Protein AF-A0A3E1NTR3-F1 (afdb_monomer)

Solvent-accessible surface area (backbone atoms only — not comparable to full-atom values): 7594 Å² total; per-residue (Å²): 129,88,58,64,66,58,38,46,51,12,6,46,45,4,40,50,50,24,50,49,50,36,42,50,50,18,68,77,67,74,46,80,39,46,60,45,44,53,46,9,15,56,77,64,65,42,36,36,97,86,31,36,65,46,84,51,66,71,37,44,52,50,15,46,51,53,52,44,52,52,27,26,52,52,30,47,52,52,52,49,36,36,75,71,67,76,33,63,99,43,71,68,43,23,44,53,49,6,49,54,52,7,53,52,46,29,52,50,48,52,50,51,56,72,69,42,94,57,57,52,76,56,64,58,70,63,43,35,52,50,56,16,58,34,25,30,45,21,27,46,34,25,46,52,42,47,74,74,74,109

Secondary structure (DSSP, 8-state):
---HHHHHHHHHHHHHHHHHHHHHHHHHH-S---HHHHHHHHHTT---TTS-----HHHHHHHHHHHHHHHHHHHHHHHHHHHTTSS-SSHHHHHHHHHHHHHHHHHHHHHHHHH-SS-----HHHHHHHHHHHHHHHHHHHHHHHHHH-

Radius of gyration: 15.79 Å; Cα contacts (8 Å, |Δi|>4): 206; chains: 1; bounding box: 44×25×41 Å

Sequence (150 aa):
MQNYLIIIIAGIAGTLLMTGAVYLLSALTGKNYKVVGILATMLANHTTKEKGLTRSTPDILLGIAVHYLIGIFFAFIYYFLWQMGYLALTINSSILFGLSTGIVAIIFWSLFIRFHPNPPLIPVFTYVLSIGLVHILFSLGTYLVFSLMY

Foldseek 3Di:
DPPLVLLLVLLQQLLVQLQVVQVVVCVVPVFPLNQLQQQLCLVVVPQDPLLHTDPDPVSSVVSVVVSSVVSSVLSVVVVVCCVVVVAPLDLVSLQVSLLVVLVVQLVVLVVSQVPRPRGGDGPSVVSSNSSSNSSSSSSVSSSVSVVVPD

Organism: NCBI:txid2291814

Mean predicted aligned error: 2.65 Å

Structure (mmCIF, N/CA/C/O backbone):
data_AF-A0A3E1NTR3-F1
#
_entry.id   AF-A0A3E1NTR3-F1
#
loop_
_atom_site.group_PDB
_atom_site.id
_atom_site.type_symbol
_atom_site.label_atom_id
_atom_site.label_alt_id
_atom_site.label_comp_id
_atom_site.label_asym_id
_atom_site.label_entity_id
_atom_site.label_seq_id
_atom_site.pdbx_PDB_ins_code
_atom_site.Cartn_x
_atom_site.Cartn_y
_atom_site.Cartn_z
_atom_site.occupancy
_atom_site.B_iso_or_equiv
_atom_site.auth_seq_id
_atom_site.auth_comp_id
_atom_site.auth_asym_id
_atom_site.auth_atom_id
_atom_site.pdbx_PDB_model_num
ATOM 1 N N . MET A 1 1 ? -28.620 2.443 8.747 1.00 50.81 1 MET A N 1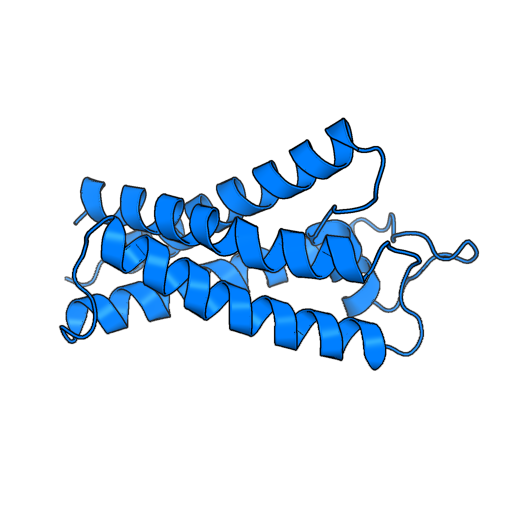
ATOM 2 C CA . MET A 1 1 ? -28.422 2.238 7.296 1.00 50.81 1 MET A CA 1
ATOM 3 C C . MET A 1 1 ? -26.938 2.067 7.046 1.00 50.81 1 MET A C 1
ATOM 5 O O . MET A 1 1 ? -26.174 2.897 7.521 1.00 50.81 1 MET A O 1
ATOM 9 N N . GLN A 1 2 ? -26.531 0.992 6.373 1.00 65.44 2 GLN A N 1
ATOM 10 C CA . GLN A 1 2 ? -25.135 0.793 5.984 1.00 65.44 2 GLN A CA 1
ATOM 11 C C . GLN A 1 2 ? -24.744 1.874 4.983 1.00 65.44 2 GLN A C 1
ATOM 13 O O . GLN A 1 2 ? -25.298 1.938 3.887 1.00 65.44 2 GLN A O 1
ATOM 18 N N . ASN A 1 3 ? -23.839 2.766 5.377 1.00 87.00 3 ASN A N 1
ATOM 19 C CA . ASN A 1 3 ? -23.419 3.850 4.509 1.00 87.00 3 ASN A CA 1
ATOM 20 C C . ASN A 1 3 ? -22.210 3.384 3.691 1.00 87.00 3 ASN A C 1
ATOM 22 O O . ASN A 1 3 ? -21.056 3.617 4.053 1.00 87.00 3 ASN A O 1
ATOM 26 N N . TYR A 1 4 ? -22.487 2.681 2.588 1.00 94.06 4 TYR A N 1
ATOM 27 C CA . TYR A 1 4 ? -21.466 2.161 1.671 1.00 94.06 4 TYR A CA 1
ATOM 28 C C . TYR A 1 4 ? -20.512 3.250 1.160 1.00 94.06 4 TYR A C 1
ATOM 30 O O . TYR A 1 4 ? -19.349 2.962 0.883 1.00 94.06 4 TYR A O 1
ATOM 38 N N . LEU A 1 5 ? -20.962 4.509 1.112 1.00 95.81 5 LEU A N 1
ATOM 39 C CA . LEU A 1 5 ? -20.114 5.646 0.765 1.00 95.81 5 LEU A CA 1
ATOM 40 C C . LEU A 1 5 ? -18.952 5.819 1.755 1.00 95.81 5 LEU A C 1
ATOM 42 O O . LEU A 1 5 ? -17.835 6.089 1.325 1.00 95.81 5 LEU A O 1
ATOM 46 N N . ILE A 1 6 ? -19.172 5.597 3.057 1.00 97.12 6 ILE A N 1
ATOM 47 C CA . ILE A 1 6 ? -18.109 5.690 4.072 1.00 97.12 6 ILE A CA 1
ATOM 48 C C . ILE A 1 6 ? -17.050 4.611 3.840 1.00 97.12 6 ILE A C 1
ATOM 50 O O . ILE A 1 6 ? -15.861 4.886 3.952 1.00 97.12 6 ILE A O 1
ATOM 54 N N . ILE A 1 7 ? -17.461 3.397 3.463 1.00 97.88 7 ILE A N 1
ATOM 55 C CA . ILE A 1 7 ? -16.535 2.292 3.171 1.00 97.88 7 ILE A CA 1
ATOM 56 C C . ILE A 1 7 ? -15.670 2.620 1.953 1.00 97.88 7 ILE A C 1
ATOM 58 O O . ILE A 1 7 ? -14.457 2.415 1.980 1.00 97.88 7 ILE A O 1
ATOM 62 N N . ILE A 1 8 ? -16.274 3.198 0.913 1.00 98.19 8 ILE A N 1
ATOM 63 C CA . ILE A 1 8 ? -15.552 3.647 -0.281 1.00 98.19 8 ILE A CA 1
ATOM 64 C C . ILE A 1 8 ? -14.555 4.757 0.077 1.00 98.19 8 ILE A C 1
ATOM 66 O O . ILE A 1 8 ? -13.389 4.667 -0.301 1.00 98.19 8 ILE A O 1
ATOM 70 N N . ILE A 1 9 ? -14.978 5.768 0.844 1.00 98.12 9 ILE A N 1
ATOM 71 C CA . ILE A 1 9 ? -14.099 6.854 1.305 1.00 98.12 9 ILE A CA 1
ATOM 72 C C . ILE A 1 9 ? -12.943 6.294 2.142 1.00 98.12 9 ILE A C 1
ATOM 74 O O . ILE A 1 9 ? -11.799 6.696 1.940 1.00 98.12 9 ILE A O 1
ATOM 78 N N . ALA A 1 10 ? -13.213 5.333 3.028 1.00 98.38 10 ALA A N 1
ATOM 79 C CA . ALA A 1 10 ? -12.198 4.691 3.856 1.00 98.38 10 ALA A CA 1
ATOM 80 C C . ALA A 1 10 ? -11.162 3.946 3.001 1.00 98.38 10 ALA A C 1
ATOM 82 O O . ALA A 1 10 ? -9.960 4.124 3.197 1.00 98.38 10 ALA A O 1
ATOM 83 N N . GLY A 1 11 ? -11.616 3.193 1.993 1.00 98.62 11 GLY A N 1
ATOM 84 C CA . GLY A 1 11 ? -10.738 2.524 1.033 1.00 98.62 11 GLY A CA 1
ATOM 85 C C . GLY A 1 11 ? -9.890 3.496 0.216 1.00 98.62 11 GLY A C 1
ATOM 86 O O . GLY A 1 11 ? -8.691 3.269 0.046 1.00 98.62 11 GLY A O 1
ATOM 87 N N . ILE A 1 12 ? -10.468 4.612 -0.242 1.00 98.62 12 ILE A N 1
ATOM 88 C CA . ILE A 1 12 ? -9.733 5.668 -0.955 1.00 98.62 12 ILE A CA 1
ATOM 89 C C . ILE A 1 12 ? -8.677 6.302 -0.042 1.00 98.62 12 ILE A C 1
ATOM 91 O O . ILE A 1 12 ? -7.514 6.395 -0.435 1.00 98.62 12 ILE A O 1
ATOM 95 N N . ALA A 1 13 ? -9.048 6.690 1.180 1.00 98.50 13 ALA A N 1
ATOM 96 C CA . ALA A 1 13 ? -8.147 7.326 2.139 1.00 98.50 13 ALA A CA 1
ATOM 97 C C . ALA A 1 13 ? -6.981 6.408 2.531 1.00 98.50 13 ALA A C 1
ATOM 99 O O . ALA A 1 13 ? -5.821 6.825 2.491 1.00 98.50 13 ALA A O 1
ATOM 100 N N . GLY A 1 14 ? -7.268 5.140 2.844 1.00 98.69 14 GLY A N 1
ATOM 101 C CA . GLY A 1 14 ? -6.246 4.136 3.132 1.00 98.69 14 GLY A CA 1
ATOM 102 C C . GLY A 1 14 ? -5.298 3.925 1.949 1.00 98.69 14 GLY A C 1
ATOM 103 O O . GLY A 1 14 ? -4.077 3.921 2.119 1.00 98.69 14 GLY A O 1
ATOM 104 N N . THR A 1 15 ? -5.842 3.799 0.734 1.00 98.75 15 THR A N 1
ATOM 105 C CA . THR A 1 15 ? -5.039 3.600 -0.487 1.00 98.75 15 THR A CA 1
ATOM 106 C C . THR A 1 15 ? -4.135 4.793 -0.757 1.00 98.75 15 THR A C 1
ATOM 108 O O . THR A 1 15 ? -2.957 4.613 -1.073 1.00 98.75 15 THR A O 1
ATOM 111 N N . LEU A 1 16 ? -4.657 6.010 -0.593 1.00 98.50 16 LEU A N 1
ATOM 112 C CA . LEU A 1 16 ? -3.897 7.243 -0.762 1.00 98.50 16 LEU A CA 1
ATOM 113 C C . LEU A 1 16 ? -2.731 7.315 0.229 1.00 98.50 16 LEU A C 1
ATOM 115 O O . LEU A 1 16 ? -1.602 7.577 -0.183 1.00 98.50 16 LEU A O 1
ATOM 119 N N . LEU A 1 17 ? -2.984 7.035 1.512 1.00 98.44 17 LEU A N 1
ATOM 120 C CA . LEU A 1 17 ? -1.962 7.073 2.560 1.00 98.44 17 LEU A CA 1
ATOM 121 C C . LEU A 1 17 ? -0.840 6.057 2.295 1.00 98.44 17 LEU A C 1
ATOM 123 O O . LEU A 1 17 ? 0.343 6.401 2.334 1.00 98.44 17 LEU A O 1
ATOM 127 N N . MET A 1 18 ? -1.207 4.820 1.956 1.00 98.25 18 MET A N 1
ATOM 128 C CA . MET A 1 18 ? -0.262 3.760 1.607 1.00 98.25 18 MET A CA 1
ATOM 129 C C . MET A 1 18 ? 0.554 4.099 0.350 1.00 98.25 18 MET A C 1
ATOM 131 O O . MET A 1 18 ? 1.778 3.955 0.346 1.00 98.25 18 MET A O 1
ATOM 135 N N . THR A 1 19 ? -0.110 4.576 -0.708 1.00 98.06 19 THR A N 1
ATOM 136 C CA . THR A 1 19 ? 0.534 4.969 -1.973 1.00 98.06 19 THR A CA 1
ATOM 137 C C . THR A 1 19 ? 1.511 6.117 -1.748 1.00 98.06 19 THR A C 1
ATOM 139 O O . THR A 1 19 ? 2.651 6.062 -2.210 1.00 98.06 19 THR A O 1
ATOM 142 N N . GLY A 1 20 ? 1.088 7.135 -0.995 1.00 98.25 20 GLY A N 1
ATOM 143 C CA . GLY A 1 20 ? 1.928 8.266 -0.620 1.00 98.25 20 GLY A CA 1
ATOM 144 C C . GLY A 1 20 ? 3.193 7.817 0.109 1.00 98.25 20 GLY A C 1
ATOM 145 O O . GLY A 1 20 ? 4.286 8.254 -0.247 1.00 98.25 20 GLY A O 1
ATOM 146 N N . ALA A 1 21 ? 3.074 6.876 1.050 1.00 98.12 21 ALA A N 1
ATOM 147 C CA . ALA A 1 21 ? 4.217 6.346 1.789 1.00 98.12 21 ALA A CA 1
ATOM 148 C C . ALA A 1 21 ? 5.245 5.642 0.886 1.00 98.12 21 ALA A C 1
ATOM 150 O O . ALA A 1 21 ? 6.443 5.908 0.995 1.00 98.12 21 ALA A O 1
ATOM 151 N N . VAL A 1 22 ? 4.810 4.788 -0.050 1.00 97.19 22 VAL A N 1
ATOM 152 C CA . VAL A 1 22 ? 5.753 4.117 -0.969 1.00 97.19 22 VAL A CA 1
ATOM 153 C C . VAL A 1 22 ? 6.339 5.064 -2.017 1.00 97.19 22 VAL A C 1
ATOM 155 O O . VAL A 1 22 ? 7.484 4.885 -2.432 1.00 97.19 22 VAL A O 1
ATOM 158 N N . TYR A 1 23 ? 5.609 6.111 -2.411 1.00 96.81 23 TYR A N 1
ATOM 159 C CA . TYR A 1 23 ? 6.136 7.155 -3.295 1.00 96.81 23 TYR A CA 1
ATOM 160 C C . TYR A 1 23 ? 7.176 8.019 -2.583 1.00 96.81 23 TYR A C 1
ATOM 162 O O . TYR A 1 23 ? 8.222 8.308 -3.164 1.00 96.81 23 TYR A O 1
ATOM 170 N N . LEU A 1 24 ? 6.938 8.366 -1.317 1.00 97.69 24 LEU A N 1
ATOM 171 C CA . LEU A 1 24 ? 7.923 9.045 -0.482 1.00 97.69 24 LEU A CA 1
ATOM 172 C C . LEU A 1 24 ? 9.175 8.180 -0.310 1.00 97.69 24 LEU A C 1
ATOM 174 O O . LEU A 1 24 ? 10.284 8.656 -0.533 1.00 97.69 24 LEU A O 1
ATOM 178 N N . LEU A 1 25 ? 9.016 6.889 -0.007 1.00 96.62 25 LEU A N 1
ATOM 179 C CA . LEU A 1 25 ? 10.144 5.962 0.083 1.00 96.62 25 LEU A CA 1
ATOM 180 C C . LEU A 1 25 ? 10.924 5.875 -1.240 1.00 96.62 25 LEU A C 1
ATOM 182 O O . LEU A 1 25 ? 12.154 5.822 -1.235 1.00 96.62 25 LEU A O 1
ATOM 186 N N . SER A 1 26 ? 10.225 5.890 -2.379 1.00 96.31 26 SER A N 1
ATOM 187 C CA . SER A 1 26 ? 10.851 5.939 -3.705 1.00 96.31 26 SER A CA 1
ATOM 188 C C . SER A 1 26 ? 11.682 7.212 -3.889 1.00 96.31 26 SER A C 1
ATOM 190 O O . SER A 1 26 ? 12.823 7.128 -4.337 1.00 96.31 26 SER A O 1
ATOM 192 N N . ALA A 1 27 ? 11.153 8.370 -3.484 1.00 96.81 27 ALA A N 1
ATOM 193 C CA . ALA A 1 27 ? 11.862 9.645 -3.550 1.00 96.81 27 ALA A CA 1
ATOM 194 C C . ALA A 1 27 ? 13.103 9.677 -2.640 1.00 96.81 27 ALA A C 1
ATOM 196 O O . ALA A 1 27 ? 14.156 10.139 -3.064 1.00 96.81 27 ALA A O 1
ATOM 197 N N . LEU A 1 28 ? 13.003 9.136 -1.422 1.00 97.00 28 LEU A N 1
ATOM 198 C CA . LEU A 1 28 ? 14.100 9.126 -0.446 1.00 97.00 28 LEU A CA 1
ATOM 199 C C . LEU A 1 28 ? 15.232 8.157 -0.809 1.00 97.00 28 LEU A C 1
ATOM 201 O O . LEU A 1 28 ? 16.382 8.392 -0.458 1.00 97.00 28 LEU A O 1
ATOM 205 N N . THR A 1 29 ? 14.918 7.049 -1.484 1.00 95.62 29 THR A N 1
ATOM 206 C CA . THR A 1 29 ? 15.898 5.983 -1.766 1.00 95.62 29 THR A CA 1
ATOM 207 C C . THR A 1 29 ? 16.402 5.971 -3.206 1.00 95.62 29 THR A C 1
ATOM 209 O O . THR A 1 29 ? 17.320 5.213 -3.517 1.00 95.62 29 THR A O 1
ATOM 212 N N . GLY A 1 30 ? 15.766 6.725 -4.108 1.00 94.00 30 GLY A N 1
ATOM 213 C CA . GLY A 1 30 ? 16.012 6.659 -5.553 1.00 94.00 30 GLY A CA 1
ATOM 214 C C . GLY A 1 30 ? 15.579 5.338 -6.208 1.00 94.00 30 GLY A C 1
ATOM 215 O O . GLY A 1 30 ? 15.745 5.164 -7.414 1.00 94.00 30 GLY A O 1
ATOM 216 N N . LYS A 1 31 ? 15.019 4.391 -5.443 1.00 93.31 31 LYS A N 1
ATOM 217 C CA . LYS A 1 31 ? 14.559 3.088 -5.939 1.00 93.31 31 LYS A CA 1
ATOM 218 C C . LYS A 1 31 ? 13.124 3.184 -6.451 1.00 93.31 31 LYS A C 1
ATOM 220 O O . LYS A 1 31 ? 12.301 3.922 -5.911 1.00 93.31 31 LYS A O 1
ATOM 225 N N . ASN A 1 32 ? 12.789 2.393 -7.469 1.00 91.88 32 ASN A N 1
ATOM 226 C CA . ASN A 1 32 ? 11.435 2.347 -8.025 1.00 91.88 32 ASN A CA 1
ATOM 227 C C . ASN A 1 32 ? 10.495 1.530 -7.125 1.00 91.88 32 ASN A C 1
ATOM 229 O O . ASN A 1 32 ? 10.406 0.313 -7.257 1.00 91.88 32 ASN A O 1
ATOM 233 N N . TYR A 1 33 ? 9.770 2.219 -6.241 1.00 95.50 33 TYR A N 1
ATOM 234 C CA . TYR A 1 33 ? 8.702 1.646 -5.4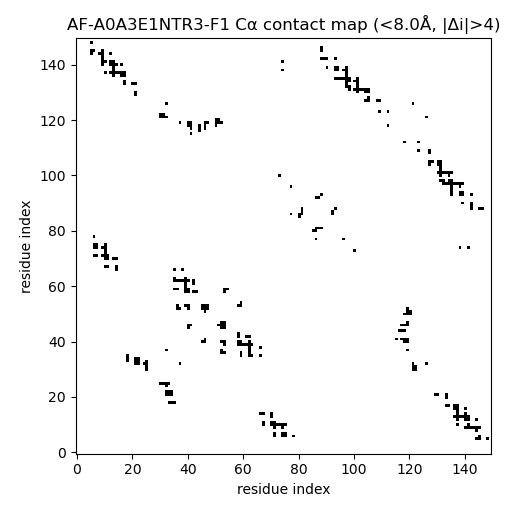05 1.00 95.50 33 TYR A CA 1
ATOM 235 C C . TYR A 1 33 ? 7.309 2.181 -5.764 1.00 95.50 33 TYR A C 1
ATOM 237 O O . TYR A 1 33 ? 6.357 2.052 -4.998 1.00 95.50 33 TYR A O 1
ATOM 245 N N . LYS A 1 34 ? 7.182 2.810 -6.937 1.00 95.81 34 LYS A N 1
ATOM 246 C CA . LYS A 1 34 ? 5.945 3.436 -7.411 1.00 95.81 34 LYS A CA 1
ATOM 247 C C . LYS A 1 34 ? 4.913 2.365 -7.773 1.00 95.81 34 LYS A C 1
ATOM 249 O O . LYS A 1 34 ? 4.827 1.958 -8.930 1.00 95.81 34 LYS A O 1
ATOM 254 N N . VAL A 1 35 ? 4.147 1.917 -6.776 1.00 97.00 35 VAL A N 1
ATOM 255 C CA . VAL A 1 35 ? 3.205 0.786 -6.868 1.00 97.00 35 VAL A CA 1
ATOM 256 C C . VAL A 1 35 ? 2.260 0.890 -8.064 1.00 97.00 35 VAL A C 1
ATOM 258 O O . VAL A 1 35 ? 2.133 -0.072 -8.811 1.00 97.00 35 VAL A O 1
ATOM 261 N N . VAL A 1 36 ? 1.679 2.068 -8.313 1.00 97.56 36 VAL A N 1
ATOM 262 C CA . VAL A 1 36 ? 0.773 2.302 -9.449 1.00 97.56 36 VAL A CA 1
ATOM 263 C C . VAL A 1 36 ? 1.496 2.123 -10.781 1.00 97.56 36 VAL A C 1
ATOM 265 O O . VAL A 1 36 ? 0.963 1.479 -11.674 1.00 97.56 36 VAL A O 1
ATOM 268 N N . GLY A 1 37 ? 2.717 2.647 -10.917 1.00 97.88 37 GLY A N 1
ATOM 269 C CA . GLY A 1 37 ? 3.498 2.512 -12.147 1.00 97.88 37 GLY A CA 1
ATOM 270 C C . GLY A 1 37 ? 3.923 1.068 -12.411 1.00 97.88 37 GLY A C 1
ATOM 271 O O . GLY A 1 37 ? 3.841 0.601 -13.545 1.00 97.88 37 GLY A O 1
ATOM 272 N N . ILE A 1 38 ? 4.329 0.338 -11.370 1.00 98.00 38 ILE A N 1
ATOM 273 C CA . ILE A 1 38 ? 4.669 -1.088 -11.478 1.00 98.00 38 ILE A CA 1
ATOM 274 C C . ILE A 1 38 ? 3.418 -1.893 -11.836 1.00 98.00 38 ILE A C 1
ATOM 276 O O . ILE A 1 38 ? 3.451 -2.660 -12.792 1.00 98.00 38 ILE A O 1
ATOM 280 N N . LEU A 1 39 ? 2.305 -1.679 -11.129 1.00 98.31 39 LEU A N 1
ATOM 281 C CA . LEU A 1 39 ? 1.037 -2.358 -11.388 1.00 98.31 39 LEU A CA 1
ATOM 282 C C . LEU A 1 39 ? 0.535 -2.090 -12.810 1.00 98.31 39 LEU A C 1
ATOM 284 O O . LEU A 1 39 ? 0.225 -3.037 -13.519 1.00 98.31 39 LEU A O 1
ATOM 288 N N . ALA A 1 40 ? 0.524 -0.829 -13.248 1.00 98.38 40 ALA A N 1
ATOM 289 C CA . ALA A 1 40 ? 0.170 -0.425 -14.608 1.00 98.38 40 ALA A CA 1
ATOM 290 C C . ALA A 1 40 ? 1.008 -1.157 -15.662 1.00 98.38 40 ALA A C 1
ATOM 292 O O . ALA A 1 40 ? 0.471 -1.758 -16.589 1.00 98.38 40 ALA A O 1
ATOM 293 N N . THR A 1 41 ? 2.331 -1.140 -15.484 1.00 98.31 41 THR A N 1
ATOM 294 C CA . THR A 1 41 ? 3.283 -1.769 -16.410 1.00 98.31 41 THR A CA 1
ATOM 295 C C . THR A 1 41 ? 3.033 -3.269 -16.533 1.00 98.31 41 THR A C 1
ATOM 297 O O . THR A 1 41 ? 3.049 -3.811 -17.635 1.00 98.31 41 THR A O 1
ATOM 300 N N . MET A 1 42 ? 2.790 -3.926 -15.398 1.00 98.06 42 MET A N 1
ATOM 301 C CA . MET A 1 42 ? 2.553 -5.364 -15.328 1.00 98.06 42 MET A CA 1
ATOM 302 C C . MET A 1 42 ? 1.173 -5.729 -15.890 1.00 98.06 42 MET A C 1
ATOM 304 O O . MET A 1 42 ? 1.058 -6.613 -16.722 1.00 98.06 42 MET A O 1
ATOM 308 N N . LEU A 1 43 ? 0.107 -5.017 -15.520 1.00 98.19 43 LEU A N 1
ATOM 309 C CA . LEU A 1 43 ? -1.237 -5.298 -16.041 1.00 98.19 43 LEU A CA 1
ATOM 310 C C . LEU A 1 43 ? -1.328 -5.112 -17.560 1.00 98.19 43 LEU A C 1
ATOM 312 O O . LEU A 1 43 ? -1.971 -5.911 -18.232 1.00 98.19 43 LEU A O 1
ATOM 316 N N . ALA A 1 44 ? -0.675 -4.080 -18.098 1.00 97.69 44 ALA A N 1
ATOM 317 C CA . ALA A 1 44 ? -0.652 -3.818 -19.533 1.00 97.69 44 ALA A CA 1
ATOM 318 C C . ALA A 1 44 ? 0.397 -4.658 -20.288 1.00 97.69 44 ALA A C 1
ATOM 320 O O . ALA A 1 44 ? 0.419 -4.648 -21.513 1.00 97.69 44 ALA A O 1
ATOM 321 N N . ASN A 1 45 ? 1.285 -5.369 -19.581 1.00 97.62 45 ASN A N 1
ATOM 322 C CA . ASN A 1 45 ? 2.459 -6.036 -20.151 1.00 97.62 45 ASN A CA 1
ATOM 323 C C . ASN A 1 45 ? 3.318 -5.103 -21.042 1.00 97.62 45 ASN A C 1
ATOM 325 O O . ASN A 1 45 ? 3.908 -5.514 -22.043 1.00 97.62 45 ASN A O 1
ATOM 329 N N . HIS A 1 46 ? 3.402 -3.826 -20.666 1.00 97.56 46 HIS A N 1
ATOM 330 C CA . HIS A 1 46 ? 4.075 -2.758 -21.416 1.00 97.56 46 HIS A CA 1
ATOM 331 C C . HIS A 1 46 ? 5.376 -2.304 -20.733 1.00 97.56 46 HIS A C 1
ATOM 333 O O . HIS A 1 46 ? 5.661 -1.112 -20.596 1.00 97.56 46 HIS A O 1
ATOM 339 N N . THR A 1 47 ? 6.189 -3.260 -20.285 1.00 97.12 47 THR A N 1
ATOM 340 C CA . THR A 1 47 ? 7.549 -2.984 -19.797 1.00 97.12 47 THR A CA 1
ATOM 341 C C . THR A 1 47 ? 8.409 -2.425 -20.931 1.00 97.12 47 THR A C 1
ATOM 343 O O . THR A 1 47 ? 8.425 -2.974 -22.034 1.00 97.12 47 THR A O 1
ATOM 346 N N . THR A 1 48 ? 9.139 -1.333 -20.676 1.00 95.38 48 THR A N 1
ATOM 347 C CA . THR A 1 48 ? 9.953 -0.683 -21.717 1.00 95.38 48 THR A CA 1
ATOM 348 C C . THR A 1 48 ? 11.115 -1.574 -22.167 1.00 95.38 48 THR A C 1
ATOM 350 O O . THR A 1 48 ? 11.503 -2.519 -21.476 1.00 95.38 48 THR A O 1
ATOM 353 N N . LYS A 1 49 ? 11.730 -1.250 -23.314 1.00 93.19 49 LYS A N 1
ATOM 354 C CA . LYS A 1 49 ? 12.917 -1.970 -23.819 1.00 93.19 49 LYS A CA 1
ATOM 355 C C . LYS A 1 49 ? 14.069 -2.004 -22.803 1.00 93.19 49 LYS A C 1
ATOM 357 O O . LYS A 1 49 ? 14.770 -3.002 -22.709 1.00 93.19 49 LYS A O 1
ATOM 362 N N . GLU A 1 50 ? 14.206 -0.950 -22.002 1.00 94.62 50 GLU A N 1
ATOM 363 C CA . GLU A 1 50 ? 15.199 -0.815 -20.925 1.00 94.62 50 GLU A CA 1
ATOM 364 C C . GLU A 1 50 ? 14.748 -1.466 -19.601 1.00 94.62 50 GLU A C 1
ATOM 366 O O . GLU A 1 50 ? 15.305 -1.180 -18.545 1.00 94.62 50 GLU A O 1
ATOM 371 N N . LYS A 1 51 ? 13.712 -2.318 -19.626 1.00 94.50 51 LYS A N 1
ATOM 372 C CA . LYS A 1 51 ? 13.090 -2.924 -18.435 1.00 94.50 51 LYS A CA 1
ATOM 373 C C . LYS A 1 51 ? 12.530 -1.896 -17.438 1.00 94.50 51 LYS A C 1
ATOM 375 O O . LYS A 1 51 ? 12.458 -2.160 -16.242 1.00 94.50 51 LYS A O 1
ATOM 380 N N . GLY A 1 52 ? 12.103 -0.732 -17.922 1.00 95.62 52 GLY A N 1
ATOM 381 C CA . GLY A 1 52 ? 11.486 0.331 -17.127 1.00 95.62 52 GLY A CA 1
ATOM 382 C C . GLY A 1 52 ? 9.956 0.267 -17.078 1.00 95.62 52 GLY A C 1
ATOM 383 O O . GLY A 1 52 ? 9.325 -0.605 -17.677 1.00 95.62 52 GLY A O 1
ATOM 384 N N . LEU A 1 53 ? 9.362 1.232 -16.368 1.00 97.06 53 LEU A N 1
ATOM 385 C CA . LEU A 1 53 ? 7.908 1.382 -16.231 1.00 97.06 53 LEU A CA 1
ATOM 386 C C . LEU A 1 53 ? 7.278 2.029 -17.472 1.00 97.06 53 LEU A C 1
ATOM 388 O O . LEU A 1 53 ? 7.895 2.889 -18.108 1.00 97.06 53 LEU A O 1
ATOM 392 N N . THR A 1 54 ? 6.028 1.667 -17.764 1.00 96.38 54 THR A N 1
ATOM 393 C CA . THR A 1 54 ? 5.215 2.326 -18.795 1.00 96.38 54 THR A CA 1
ATOM 394 C C . THR A 1 54 ? 5.048 3.822 -18.508 1.00 96.38 54 THR A C 1
ATOM 396 O O . THR A 1 54 ? 5.013 4.267 -17.358 1.00 96.38 54 THR A O 1
ATOM 399 N N . ARG A 1 55 ? 4.941 4.609 -19.583 1.00 94.94 55 ARG A N 1
ATOM 400 C CA . ARG A 1 55 ? 4.615 6.047 -19.556 1.00 94.94 55 ARG A CA 1
ATOM 401 C C . ARG A 1 55 ? 3.274 6.350 -20.232 1.00 94.94 55 ARG A C 1
ATOM 403 O O . ARG A 1 55 ? 2.898 7.510 -20.348 1.00 94.94 55 ARG A O 1
ATOM 410 N N . SER A 1 56 ? 2.582 5.313 -20.701 1.00 97.25 56 SER A N 1
ATOM 411 C CA . SER A 1 56 ? 1.281 5.404 -21.363 1.00 97.25 56 SER A CA 1
ATOM 412 C C . SER A 1 56 ? 0.217 5.849 -20.361 1.00 97.25 56 SER A C 1
ATOM 414 O O . SER A 1 56 ? 0.009 5.190 -19.342 1.00 97.25 56 SER A O 1
ATOM 416 N N . THR A 1 57 ? -0.472 6.957 -20.642 1.00 98.00 57 THR A N 1
ATOM 417 C CA . THR A 1 57 ? -1.571 7.445 -19.795 1.00 98.00 57 THR A CA 1
ATOM 418 C C . THR A 1 57 ? -2.662 6.384 -19.583 1.00 98.00 57 THR A C 1
ATOM 420 O O . THR A 1 57 ? -3.034 6.184 -18.427 1.00 98.00 57 THR A O 1
ATOM 423 N N . PRO A 1 58 ? -3.142 5.657 -20.616 1.00 98.25 58 PRO A N 1
ATOM 424 C CA . PRO A 1 58 ? -4.082 4.549 -20.425 1.00 98.25 58 PRO A CA 1
ATOM 425 C C . PRO A 1 58 ? -3.615 3.493 -19.417 1.00 98.25 58 PRO A C 1
ATOM 427 O O . PRO A 1 58 ? -4.385 3.103 -18.541 1.00 98.25 58 PRO A O 1
ATOM 430 N N . ASP A 1 59 ? -2.351 3.072 -19.489 1.00 98.25 59 ASP A N 1
ATOM 431 C CA . ASP A 1 59 ? -1.813 2.045 -18.592 1.00 98.25 59 ASP A CA 1
ATOM 432 C C . ASP A 1 59 ? -1.771 2.563 -17.151 1.00 98.25 59 ASP A C 1
ATOM 434 O O . ASP A 1 59 ? -2.139 1.858 -16.211 1.00 98.25 59 ASP A O 1
ATOM 438 N N . ILE A 1 60 ? -1.348 3.818 -16.966 1.00 98.31 60 ILE A N 1
ATOM 439 C CA . ILE A 1 60 ? -1.318 4.457 -15.649 1.00 98.31 60 ILE A CA 1
ATOM 440 C C . ILE A 1 60 ? -2.733 4.580 -15.077 1.00 98.31 60 ILE A C 1
ATOM 442 O O . ILE A 1 60 ? -2.930 4.265 -13.905 1.00 98.31 60 ILE A O 1
ATOM 446 N N . LEU A 1 61 ? -3.723 4.970 -15.885 1.00 98.44 61 LEU A N 1
ATOM 447 C CA . LEU A 1 61 ? -5.125 5.015 -15.461 1.00 98.44 61 LEU A CA 1
ATOM 448 C C . LEU A 1 61 ? -5.641 3.630 -15.052 1.00 98.44 61 LEU A C 1
ATOM 450 O O . LEU A 1 61 ? -6.308 3.522 -14.025 1.00 98.44 61 LEU A O 1
ATOM 454 N N . LEU A 1 62 ? -5.282 2.574 -15.790 1.00 98.38 62 LEU A N 1
ATOM 455 C CA . LEU A 1 62 ? -5.596 1.192 -15.419 1.00 98.38 62 LEU A CA 1
ATOM 456 C C . LEU A 1 62 ? -4.974 0.822 -14.065 1.00 98.38 62 LEU A C 1
ATOM 458 O O . LEU A 1 62 ? -5.664 0.298 -13.191 1.00 98.38 62 LEU A O 1
ATOM 462 N N . GLY A 1 63 ? -3.690 1.133 -13.865 1.00 98.31 63 GLY A N 1
ATOM 463 C CA . GLY A 1 63 ? -2.999 0.895 -12.598 1.00 98.31 63 GLY A CA 1
ATOM 464 C C . GLY A 1 63 ? -3.648 1.633 -11.425 1.00 98.31 63 GLY A C 1
ATOM 465 O O . GLY A 1 63 ? -3.845 1.034 -10.371 1.00 98.31 63 GLY A O 1
ATOM 466 N N . ILE A 1 64 ? -4.028 2.903 -11.609 1.00 98.44 64 ILE A N 1
ATOM 467 C CA . ILE A 1 64 ? -4.753 3.693 -10.599 1.00 98.44 64 ILE A CA 1
ATOM 468 C C . ILE A 1 64 ? -6.094 3.027 -10.288 1.00 98.44 64 ILE A C 1
ATOM 470 O O . ILE A 1 64 ? -6.376 2.743 -9.125 1.00 98.44 64 ILE A O 1
ATOM 474 N N . ALA A 1 65 ? -6.903 2.748 -11.313 1.00 98.56 65 ALA A N 1
ATOM 475 C CA . ALA A 1 65 ? -8.238 2.187 -11.146 1.00 98.56 65 ALA A CA 1
ATOM 476 C C . ALA A 1 65 ? -8.200 0.852 -10.390 1.00 98.56 65 ALA A C 1
ATOM 478 O O . ALA A 1 65 ? -8.885 0.698 -9.381 1.00 98.56 65 ALA A O 1
ATOM 479 N N . VAL A 1 66 ? -7.349 -0.086 -10.818 1.00 98.56 66 VAL A N 1
ATOM 480 C CA . VAL A 1 66 ? -7.214 -1.391 -10.157 1.00 98.56 66 VAL A CA 1
ATOM 481 C C . VAL A 1 66 ? -6.694 -1.236 -8.728 1.00 98.56 66 VAL A C 1
ATOM 483 O O . VAL A 1 66 ? -7.205 -1.896 -7.826 1.00 98.56 66 VAL A O 1
ATOM 486 N N . HIS A 1 67 ? -5.731 -0.341 -8.484 1.00 98.38 67 HIS A N 1
ATOM 487 C CA . HIS A 1 67 ? -5.193 -0.136 -7.139 1.00 98.38 67 HIS A CA 1
ATOM 488 C C . HIS A 1 67 ? -6.257 0.362 -6.153 1.00 98.38 67 HIS A C 1
ATOM 490 O O . HIS A 1 67 ? -6.410 -0.209 -5.073 1.00 98.38 67 HIS A O 1
ATOM 496 N N . TYR A 1 68 ? -7.035 1.376 -6.541 1.00 98.56 68 TYR A N 1
ATOM 497 C CA . TYR A 1 68 ? -8.111 1.902 -5.701 1.00 98.56 68 TYR A CA 1
ATOM 498 C C . TYR A 1 68 ? -9.274 0.920 -5.545 1.00 98.56 68 TYR A C 1
ATOM 500 O O . TYR A 1 68 ? -9.834 0.830 -4.455 1.00 98.56 68 TYR A O 1
ATOM 508 N N . LEU A 1 69 ? -9.610 0.138 -6.576 1.00 98.69 69 LEU A N 1
ATOM 509 C CA . LEU A 1 69 ? -10.623 -0.917 -6.461 1.00 98.69 69 LEU A CA 1
ATOM 510 C C . LEU A 1 69 ? -10.219 -1.988 -5.441 1.00 98.69 69 LEU A C 1
ATOM 512 O O . LEU A 1 69 ? -11.039 -2.379 -4.612 1.00 98.69 69 LEU A O 1
ATOM 516 N N . ILE A 1 70 ? -8.953 -2.419 -5.448 1.00 98.50 70 ILE A N 1
ATOM 517 C CA . ILE A 1 70 ? -8.421 -3.363 -4.453 1.00 98.50 70 ILE A CA 1
ATOM 518 C C . ILE A 1 70 ? -8.457 -2.751 -3.047 1.00 98.50 70 ILE A C 1
ATOM 520 O O . ILE A 1 70 ? -8.849 -3.417 -2.091 1.00 98.50 70 ILE A O 1
ATOM 524 N N . GLY A 1 71 ? -8.093 -1.475 -2.908 1.00 98.56 71 GLY A N 1
ATOM 525 C CA . GLY A 1 71 ? -8.168 -0.776 -1.627 1.00 98.56 71 GLY A CA 1
ATOM 526 C C . GLY A 1 71 ? -9.592 -0.673 -1.078 1.00 98.56 71 GLY A C 1
ATOM 527 O O . GLY A 1 71 ? -9.834 -0.971 0.089 1.00 98.56 71 GLY A O 1
ATOM 528 N N . ILE A 1 72 ? -10.563 -0.328 -1.926 1.00 98.75 72 ILE A N 1
ATOM 529 C CA . ILE A 1 72 ? -11.989 -0.330 -1.568 1.00 98.75 72 ILE A CA 1
ATOM 530 C C . ILE A 1 72 ? -12.432 -1.737 -1.154 1.00 98.75 72 ILE A C 1
ATOM 532 O O . ILE A 1 72 ? -13.077 -1.894 -0.119 1.00 98.75 72 ILE A O 1
ATOM 536 N N . PHE A 1 73 ? -12.039 -2.769 -1.901 1.00 98.62 73 PHE A N 1
ATOM 537 C CA . PHE A 1 73 ? -12.330 -4.160 -1.562 1.00 98.62 73 PHE A CA 1
ATOM 538 C C . PHE A 1 73 ? -11.796 -4.555 -0.174 1.00 98.62 73 PHE A C 1
ATOM 540 O O . PHE A 1 73 ? -12.538 -5.125 0.629 1.00 98.62 73 PHE A O 1
ATOM 547 N N . PHE A 1 74 ? -10.555 -4.198 0.170 1.00 98.56 74 PHE A N 1
ATOM 548 C CA . PHE A 1 74 ? -10.029 -4.459 1.513 1.00 98.56 74 PHE A CA 1
ATOM 549 C C . PHE A 1 74 ? -10.739 -3.651 2.607 1.00 98.56 74 PHE A C 1
ATOM 551 O O . PHE A 1 74 ? -10.930 -4.174 3.705 1.00 98.56 74 PHE A O 1
ATOM 558 N N . ALA A 1 75 ? -11.191 -2.425 2.326 1.00 98.50 75 ALA A N 1
ATOM 559 C CA . ALA A 1 75 ? -12.003 -1.659 3.272 1.00 98.50 75 ALA A CA 1
ATOM 560 C C . ALA A 1 75 ? -13.369 -2.318 3.532 1.00 98.50 75 ALA A C 1
ATOM 562 O O . ALA A 1 75 ? -13.823 -2.340 4.676 1.00 98.50 75 ALA A O 1
ATOM 563 N N . PHE A 1 76 ? -13.993 -2.921 2.512 1.00 98.38 76 PHE A N 1
ATOM 564 C CA . PHE A 1 76 ? -15.190 -3.749 2.692 1.00 98.38 76 PHE A CA 1
ATOM 565 C C . PHE A 1 76 ? -14.918 -4.955 3.591 1.00 98.38 76 PHE A C 1
ATOM 567 O O . PHE A 1 76 ? -15.684 -5.195 4.521 1.00 98.38 76 PHE A O 1
ATOM 574 N N . ILE A 1 77 ? -13.821 -5.685 3.361 1.00 98.31 77 ILE A N 1
ATOM 575 C CA . ILE A 1 77 ? -13.442 -6.816 4.221 1.00 98.31 77 ILE A CA 1
ATOM 576 C C . ILE A 1 77 ? -13.269 -6.351 5.669 1.00 98.31 77 ILE A C 1
ATOM 578 O O . ILE A 1 77 ? -13.824 -6.976 6.571 1.00 98.31 77 ILE A O 1
ATOM 582 N N . TYR A 1 78 ? -12.546 -5.250 5.898 1.00 98.12 78 TYR A N 1
ATOM 583 C CA . TYR A 1 78 ? -12.362 -4.716 7.245 1.00 98.12 78 TYR A CA 1
ATOM 584 C C . TYR A 1 78 ? -13.717 -4.380 7.885 1.00 98.12 78 TYR A C 1
ATOM 586 O O . TYR A 1 78 ? -14.031 -4.860 8.975 1.00 98.12 78 TYR A O 1
ATOM 594 N N . TYR A 1 79 ? -14.561 -3.627 7.180 1.00 97.31 79 TYR A N 1
ATOM 595 C CA . TYR A 1 79 ? -15.888 -3.273 7.666 1.00 97.31 79 TYR A CA 1
ATOM 596 C C . TYR A 1 79 ? -16.714 -4.509 8.052 1.00 97.31 79 TYR A C 1
ATOM 598 O O . TYR A 1 79 ? -17.261 -4.555 9.151 1.00 97.31 79 TYR A O 1
ATOM 606 N N . PHE A 1 80 ? -16.767 -5.539 7.204 1.00 97.00 80 PHE A N 1
ATOM 607 C CA . PHE A 1 80 ? -17.530 -6.749 7.512 1.00 97.00 80 PHE A CA 1
ATOM 608 C C . PHE A 1 80 ? -16.960 -7.520 8.700 1.00 97.00 80 PHE A C 1
ATOM 610 O O . PHE A 1 80 ? -17.729 -7.922 9.569 1.00 97.00 80 PHE A O 1
ATOM 617 N N . LEU A 1 81 ? -15.637 -7.688 8.792 1.00 97.75 81 LEU A N 1
ATOM 618 C CA . LEU A 1 81 ? -15.013 -8.323 9.959 1.00 97.75 81 LEU A CA 1
ATOM 619 C C . LEU A 1 81 ? -15.339 -7.569 11.252 1.00 97.75 81 LEU A C 1
ATOM 621 O O . LEU A 1 81 ? -15.572 -8.201 12.281 1.00 97.75 81 LEU A O 1
ATOM 625 N N . TRP A 1 82 ? -15.407 -6.238 11.193 1.00 97.00 82 TRP A N 1
ATOM 626 C CA . TRP A 1 82 ? -15.836 -5.427 12.325 1.00 97.00 82 TRP A CA 1
ATOM 627 C C . TRP A 1 82 ? -17.314 -5.645 12.673 1.00 97.00 82 TRP A C 1
ATOM 629 O O . TRP A 1 82 ? -17.631 -5.950 13.820 1.00 97.00 82 TRP A O 1
ATOM 639 N N . GLN A 1 83 ? -18.221 -5.562 11.697 1.00 95.50 83 GLN A N 1
ATOM 640 C CA . GLN A 1 83 ? -19.659 -5.736 11.940 1.00 95.50 83 GLN A CA 1
ATOM 641 C C . GLN A 1 83 ? -20.030 -7.146 12.420 1.00 95.50 83 GLN A C 1
ATOM 643 O O . GLN A 1 83 ? -20.979 -7.306 13.180 1.00 95.50 83 GLN A O 1
ATOM 648 N N . MET A 1 84 ? -19.280 -8.167 12.003 1.00 96.44 84 MET A N 1
ATOM 649 C CA . ME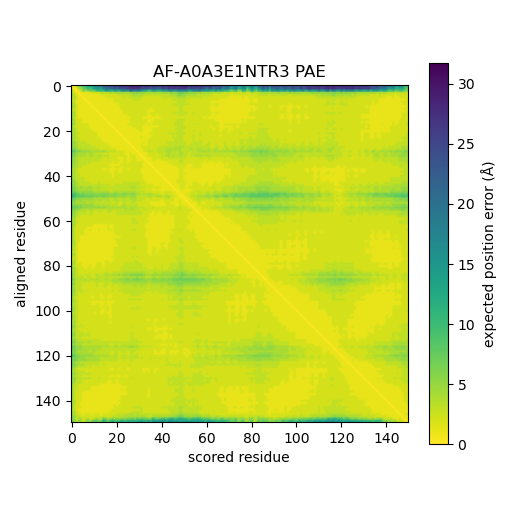T A 1 84 ? -19.461 -9.547 12.464 1.00 96.44 84 MET A CA 1
ATOM 650 C C . MET A 1 84 ? -18.835 -9.812 13.846 1.00 96.44 84 MET A C 1
ATOM 652 O O . MET A 1 84 ? -18.944 -10.922 14.358 1.00 96.44 84 MET A O 1
ATOM 656 N N . GLY A 1 85 ? -18.161 -8.827 14.450 1.00 96.44 85 GLY A N 1
ATOM 657 C CA . GLY A 1 85 ? -17.511 -8.967 15.755 1.00 96.44 85 GLY A CA 1
ATOM 658 C C . GLY A 1 85 ? -16.178 -9.724 15.733 1.00 96.44 85 GLY A C 1
ATOM 659 O O . GLY A 1 85 ? -15.625 -9.998 16.795 1.00 96.44 85 GLY A O 1
ATOM 660 N N . TYR A 1 86 ? -15.630 -10.040 14.552 1.00 96.94 86 TYR A N 1
ATOM 661 C CA . TYR A 1 86 ? -14.309 -10.672 14.422 1.00 96.94 86 TYR A CA 1
ATOM 662 C C . TYR A 1 86 ? -13.156 -9.694 14.668 1.00 96.94 86 TYR A C 1
ATOM 664 O O . TYR A 1 86 ? -12.065 -10.114 15.046 1.00 96.94 86 TYR A O 1
ATOM 672 N N . LEU A 1 87 ? -13.382 -8.396 14.448 1.00 95.94 87 LEU A N 1
ATOM 673 C CA . LEU A 1 87 ? -12.435 -7.326 14.758 1.00 95.94 87 LEU A CA 1
ATOM 674 C C . LEU A 1 87 ? -13.136 -6.216 15.541 1.00 95.94 87 LEU A C 1
ATOM 676 O O . LEU A 1 87 ? -14.272 -5.859 15.248 1.00 95.94 87 LEU A O 1
ATOM 680 N N . ALA A 1 88 ? -12.442 -5.619 16.506 1.00 96.25 88 ALA A N 1
ATOM 681 C CA . ALA A 1 88 ? -12.905 -4.3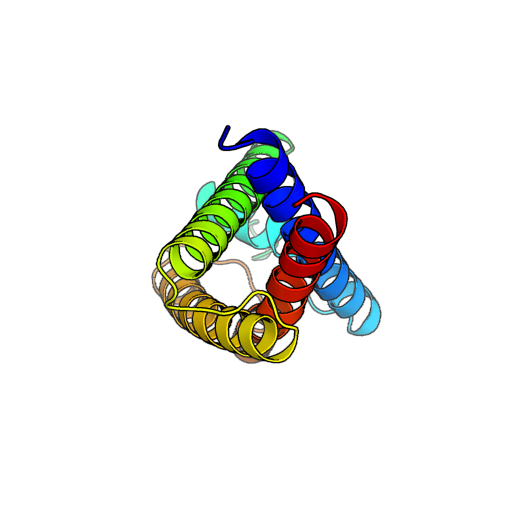83 17.129 1.00 96.25 88 ALA A CA 1
ATOM 682 C C . ALA A 1 88 ? -12.446 -3.174 16.298 1.00 96.25 88 ALA A C 1
ATOM 684 O O . ALA A 1 88 ? -11.387 -3.210 15.668 1.00 96.25 88 ALA A O 1
ATOM 685 N N . LEU A 1 89 ? -13.189 -2.066 16.331 1.00 96.81 89 LEU A N 1
ATOM 686 C CA . LEU A 1 89 ? -12.727 -0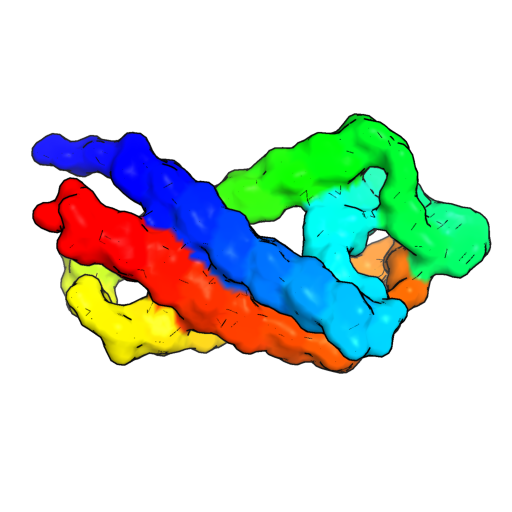.810 15.736 1.00 96.81 89 LEU A CA 1
ATOM 687 C C . LEU A 1 89 ? -11.715 -0.127 16.669 1.00 96.81 89 LEU A C 1
ATOM 689 O O . LEU A 1 89 ? -12.022 0.829 17.372 1.00 96.81 89 LEU A O 1
ATOM 693 N N . THR A 1 90 ? -10.499 -0.669 16.712 1.00 97.81 90 THR A N 1
ATOM 694 C CA . THR A 1 90 ? -9.388 -0.167 17.529 1.00 97.81 90 THR A CA 1
ATOM 695 C C . THR A 1 90 ? -8.099 -0.115 16.718 1.00 97.81 90 THR A C 1
ATOM 697 O O . THR A 1 90 ? -7.935 -0.833 15.726 1.00 97.81 90 THR A O 1
ATOM 700 N N . ILE A 1 91 ? -7.137 0.691 17.174 1.00 98.06 91 ILE A N 1
ATOM 701 C CA . ILE A 1 91 ? -5.809 0.794 16.549 1.00 98.06 91 ILE A CA 1
ATOM 702 C C . ILE A 1 91 ? -5.124 -0.580 16.488 1.00 98.06 91 ILE A C 1
ATOM 704 O O . ILE A 1 91 ? -4.625 -0.963 15.435 1.00 98.06 91 ILE A O 1
ATOM 708 N N . ASN A 1 92 ? -5.160 -1.364 17.570 1.00 98.12 92 ASN A N 1
ATOM 709 C CA . ASN A 1 92 ? -4.535 -2.693 17.604 1.00 98.12 92 ASN A CA 1
ATOM 710 C C . ASN A 1 92 ? -5.139 -3.646 16.562 1.00 98.12 92 ASN A C 1
ATOM 712 O O . ASN A 1 92 ? -4.400 -4.320 15.845 1.00 98.12 92 ASN A O 1
ATOM 716 N N . SER A 1 93 ? -6.470 -3.661 16.430 1.00 97.75 93 SER A N 1
ATOM 717 C CA . SER A 1 93 ? -7.152 -4.467 15.407 1.00 97.75 93 SER A CA 1
ATOM 718 C C . SER A 1 93 ? -6.811 -3.993 13.992 1.00 97.75 93 SER A C 1
ATOM 720 O O . SER A 1 93 ? -6.652 -4.814 13.095 1.00 97.75 93 SER A O 1
ATOM 722 N N . SER A 1 94 ? -6.633 -2.681 13.802 1.00 98.25 94 SER A N 1
ATOM 723 C CA . SER A 1 94 ? -6.199 -2.092 12.528 1.00 98.25 94 SER A CA 1
ATOM 724 C C . SER A 1 94 ? -4.779 -2.523 12.164 1.00 98.25 94 SER A C 1
ATOM 726 O O . SER A 1 94 ? -4.510 -2.904 11.031 1.00 98.25 94 SER A O 1
ATOM 728 N N . ILE A 1 95 ? -3.851 -2.510 13.125 1.00 98.62 95 ILE A N 1
ATOM 729 C CA . ILE A 1 95 ? -2.479 -2.979 12.893 1.00 98.62 95 ILE A CA 1
ATOM 730 C C . ILE A 1 95 ? -2.493 -4.466 12.525 1.00 98.6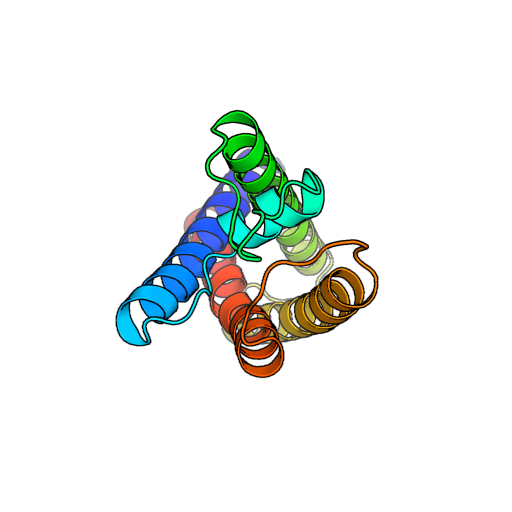2 95 ILE A C 1
ATOM 732 O O . ILE A 1 95 ? -1.848 -4.855 11.554 1.00 98.62 95 ILE A O 1
ATOM 736 N N . LEU A 1 96 ? -3.265 -5.287 13.242 1.00 98.38 96 LEU A N 1
ATOM 737 C CA . LEU A 1 96 ? -3.405 -6.713 12.940 1.00 98.38 96 LEU A CA 1
ATOM 738 C C . LEU A 1 96 ? -3.997 -6.953 11.542 1.00 98.38 96 LEU A C 1
ATOM 740 O O . LEU A 1 96 ? -3.497 -7.795 10.791 1.00 98.38 96 LEU A O 1
ATOM 744 N N . PHE A 1 97 ? -5.027 -6.194 11.164 1.00 98.62 97 PHE A N 1
ATOM 745 C CA . PHE A 1 97 ? -5.623 -6.259 9.831 1.00 98.62 97 PHE A CA 1
ATOM 746 C C . PHE A 1 97 ? -4.633 -5.825 8.740 1.00 98.62 97 PHE A C 1
ATOM 748 O O . PHE A 1 97 ? -4.488 -6.500 7.718 1.00 98.62 97 PHE A O 1
ATOM 755 N N . GLY A 1 98 ? -3.886 -4.746 8.979 1.00 98.69 98 GLY A N 1
ATOM 756 C CA . GLY A 1 98 ? -2.827 -4.262 8.097 1.00 98.69 98 GLY A CA 1
ATOM 757 C C . GLY A 1 98 ? -1.685 -5.264 7.920 1.00 98.69 98 GLY A C 1
ATOM 758 O O . GLY A 1 98 ? -1.235 -5.482 6.802 1.00 98.69 98 GLY A O 1
ATOM 759 N N . LEU A 1 99 ? -1.253 -5.941 8.987 1.00 98.62 99 LEU A N 1
ATOM 760 C CA . LEU A 1 99 ? -0.268 -7.025 8.902 1.00 98.62 99 LEU A CA 1
ATOM 761 C C . LEU A 1 99 ? -0.805 -8.210 8.090 1.00 98.62 99 LEU A C 1
ATOM 763 O O . LEU A 1 99 ? -0.106 -8.735 7.226 1.00 98.62 99 LEU A O 1
ATOM 767 N N . SER A 1 100 ? -2.057 -8.600 8.329 1.00 98.44 100 SER A N 1
ATOM 768 C CA . SER A 1 100 ? -2.694 -9.728 7.639 1.00 98.44 100 SER A CA 1
ATOM 769 C C . SER A 1 100 ? -2.829 -9.465 6.136 1.00 98.44 100 SER A C 1
ATOM 771 O O . SER A 1 100 ? -2.411 -10.278 5.313 1.00 98.44 100 SER A O 1
ATOM 773 N N . THR A 1 101 ? -3.346 -8.293 5.762 1.00 98.50 101 THR A N 1
ATOM 774 C CA . THR A 1 101 ? -3.437 -7.869 4.355 1.00 98.50 101 THR A CA 1
ATOM 775 C C . THR A 1 101 ? -2.060 -7.610 3.742 1.00 98.50 101 THR A C 1
ATOM 777 O O . THR A 1 101 ? -1.843 -7.929 2.576 1.00 98.50 101 THR A O 1
ATOM 780 N N . GLY A 1 102 ? -1.091 -7.144 4.532 1.00 98.56 102 GLY A N 1
ATOM 781 C CA . GLY A 1 102 ? 0.307 -7.013 4.130 1.00 98.56 102 GLY A CA 1
ATOM 782 C C . GLY A 1 102 ? 0.952 -8.347 3.750 1.00 98.56 102 GLY A C 1
ATOM 783 O O . GLY A 1 102 ? 1.643 -8.418 2.736 1.00 98.56 102 GLY A O 1
ATOM 784 N N . ILE A 1 103 ? 0.681 -9.428 4.492 1.00 98.69 103 ILE A N 1
ATOM 785 C CA . ILE A 1 103 ? 1.126 -10.788 4.134 1.00 98.69 103 ILE A CA 1
ATOM 786 C C . ILE A 1 103 ? 0.495 -11.227 2.809 1.00 98.69 103 ILE A C 1
ATOM 788 O O . ILE A 1 103 ? 1.199 -11.723 1.927 1.00 98.69 103 ILE A O 1
ATOM 792 N N . VAL A 1 104 ? -0.812 -11.000 2.633 1.00 98.50 104 VAL A N 1
ATOM 793 C CA . VAL A 1 104 ? -1.506 -11.293 1.367 1.00 98.50 104 VAL A CA 1
ATOM 794 C C . VAL A 1 104 ? -0.864 -10.525 0.210 1.00 98.50 104 VAL A C 1
ATOM 796 O O . VAL A 1 104 ? -0.592 -11.109 -0.839 1.00 98.50 104 VAL A O 1
ATOM 799 N N . ALA A 1 105 ? -0.549 -9.245 0.408 1.00 98.19 105 ALA A N 1
ATOM 800 C CA . ALA A 1 105 ? 0.116 -8.423 -0.591 1.00 98.19 105 ALA A CA 1
ATOM 801 C C . ALA A 1 105 ? 1.532 -8.922 -0.906 1.00 98.19 105 ALA A C 1
ATOM 803 O O . ALA A 1 105 ? 1.900 -8.983 -2.078 1.00 98.19 105 ALA A O 1
ATOM 804 N N . ILE A 1 106 ? 2.310 -9.331 0.103 1.00 98.56 106 ILE A N 1
ATOM 805 C CA . ILE A 1 106 ? 3.644 -9.918 -0.086 1.00 98.56 106 ILE A CA 1
ATOM 806 C C . ILE A 1 106 ? 3.563 -11.151 -0.985 1.00 98.56 106 ILE A C 1
ATOM 808 O O . ILE A 1 106 ? 4.320 -11.259 -1.953 1.00 98.56 106 ILE A O 1
ATOM 812 N N . ILE A 1 107 ? 2.634 -12.063 -0.690 1.00 98.50 107 ILE A N 1
ATOM 813 C CA . ILE A 1 107 ? 2.436 -13.287 -1.469 1.00 98.50 107 ILE A CA 1
ATOM 814 C C . ILE A 1 107 ? 2.015 -12.923 -2.892 1.00 98.50 107 ILE A C 1
ATOM 816 O O . ILE A 1 107 ? 2.682 -13.326 -3.844 1.00 98.50 107 ILE A O 1
ATOM 820 N N . PHE A 1 108 ? 0.967 -12.109 -3.044 1.00 97.94 108 PHE A N 1
ATOM 821 C CA . PHE A 1 108 ? 0.450 -11.704 -4.349 1.00 97.94 108 PHE A CA 1
ATOM 822 C C . PHE A 1 108 ? 1.535 -11.066 -5.220 1.00 97.94 108 PHE A C 1
ATOM 824 O O . PHE A 1 108 ? 1.751 -11.504 -6.346 1.00 97.94 108 PHE A O 1
ATOM 831 N N . TRP A 1 109 ? 2.268 -10.079 -4.700 1.00 98.31 109 TRP A N 1
ATOM 832 C CA . TRP A 1 109 ? 3.309 -9.392 -5.463 1.00 98.31 109 TRP A CA 1
ATOM 833 C C . TRP A 1 109 ? 4.493 -10.295 -5.792 1.00 98.31 109 TRP A C 1
ATOM 835 O O . TRP A 1 109 ? 5.009 -10.222 -6.906 1.00 98.31 109 TRP A O 1
ATOM 845 N N . SER A 1 110 ? 4.897 -11.174 -4.872 1.00 98.12 110 SER A N 1
ATOM 846 C CA . SER A 1 110 ? 5.958 -12.151 -5.138 1.00 98.12 110 SER A CA 1
ATOM 847 C C . SER A 1 110 ? 5.589 -13.069 -6.299 1.00 98.12 110 SER A C 1
ATOM 849 O O . SER A 1 110 ? 6.399 -13.284 -7.199 1.00 98.12 110 SER A O 1
ATOM 851 N N . LEU A 1 111 ? 4.355 -13.585 -6.301 1.00 98.31 111 LEU A N 1
ATOM 852 C CA . LEU A 1 111 ? 3.852 -14.447 -7.368 1.00 98.31 111 LEU A CA 1
ATOM 853 C C . LEU A 1 111 ? 3.681 -13.675 -8.677 1.00 98.31 111 LEU A C 1
ATOM 855 O O . LEU A 1 111 ? 4.131 -14.140 -9.722 1.00 98.31 111 LEU A O 1
ATOM 859 N N . PHE A 1 112 ? 3.084 -12.484 -8.616 1.00 97.94 112 PHE A N 1
ATOM 860 C CA . PHE A 1 112 ? 2.816 -11.675 -9.795 1.00 97.94 112 PHE A CA 1
ATOM 861 C C . PHE A 1 112 ? 4.115 -11.280 -10.495 1.00 97.94 112 PHE A C 1
ATOM 863 O O . PHE A 1 112 ? 4.233 -11.478 -11.695 1.00 97.94 112 PHE A O 1
ATOM 870 N N . ILE A 1 113 ? 5.134 -10.827 -9.759 1.00 97.75 113 ILE A N 1
ATOM 871 C CA . ILE A 1 113 ? 6.447 -10.498 -10.334 1.00 97.75 113 ILE A CA 1
ATOM 872 C C . ILE A 1 113 ? 7.136 -11.743 -10.902 1.00 97.75 113 ILE A C 1
ATOM 874 O O . ILE A 1 113 ? 7.692 -11.681 -11.996 1.00 97.75 113 ILE A O 1
ATOM 878 N N . ARG A 1 114 ? 7.103 -12.869 -10.177 1.00 97.50 114 ARG A N 1
ATOM 879 C CA . ARG A 1 114 ? 7.802 -14.102 -10.568 1.00 97.50 114 ARG A CA 1
ATOM 880 C C . ARG A 1 114 ? 7.239 -14.736 -11.837 1.00 97.50 114 ARG A C 1
ATOM 882 O O . ARG A 1 114 ? 8.009 -15.287 -12.616 1.00 97.50 114 ARG A O 1
ATOM 889 N N . PHE A 1 115 ? 5.920 -14.706 -12.009 1.00 97.94 115 PHE A N 1
ATOM 890 C CA . PHE A 1 115 ? 5.240 -15.388 -13.113 1.00 97.94 115 PHE A CA 1
ATOM 891 C C . PHE A 1 115 ? 4.865 -14.473 -14.276 1.00 97.94 115 PHE A C 1
ATOM 893 O O . PHE A 1 115 ? 4.420 -14.960 -15.313 1.00 97.94 115 PHE A O 1
ATOM 900 N N . HIS A 1 116 ? 5.043 -13.161 -14.138 1.00 97.94 116 HIS A N 1
ATOM 901 C CA . HIS A 1 116 ? 4.796 -12.247 -15.241 1.00 97.94 116 HIS A CA 1
ATOM 902 C C . HIS A 1 116 ? 5.793 -12.491 -16.390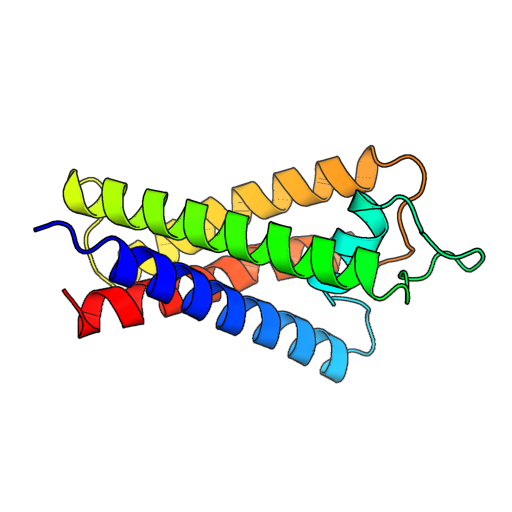 1.00 97.94 116 HIS A C 1
ATOM 904 O O . HIS A 1 116 ? 6.987 -12.652 -16.132 1.00 97.94 116 HIS A O 1
ATOM 910 N N . PRO A 1 117 ? 5.355 -12.485 -17.663 1.00 97.06 117 PRO A N 1
ATOM 911 C CA . PRO A 1 117 ? 6.224 -12.794 -18.803 1.00 97.06 117 PRO A CA 1
ATOM 912 C C . PRO A 1 117 ? 7.314 -11.741 -19.045 1.00 97.06 117 PRO A C 1
ATOM 914 O O . PRO A 1 117 ? 8.383 -12.055 -19.562 1.00 97.06 117 PRO A O 1
ATOM 917 N N . ASN A 1 118 ? 7.062 -10.480 -18.683 1.00 97.00 118 ASN A N 1
ATOM 918 C CA . ASN A 1 118 ? 8.003 -9.384 -18.914 1.00 97.00 118 ASN A CA 1
ATOM 919 C C . ASN A 1 118 ? 7.985 -8.352 -17.770 1.00 97.00 118 ASN A C 1
ATOM 921 O O . ASN A 1 118 ? 7.480 -7.248 -17.962 1.00 97.00 118 ASN A O 1
ATOM 925 N N . PRO A 1 119 ? 8.445 -8.689 -16.551 1.00 97.06 119 PRO A N 1
ATOM 926 C CA . PRO A 1 119 ? 8.410 -7.760 -15.426 1.00 97.06 119 PRO A CA 1
ATOM 927 C C . PRO A 1 119 ? 9.449 -6.634 -15.587 1.00 97.06 119 PRO A C 1
ATOM 929 O O . PRO A 1 119 ? 10.517 -6.868 -16.169 1.00 97.06 119 PRO A O 1
ATOM 932 N N . PRO A 1 120 ? 9.175 -5.418 -15.074 1.00 96.88 120 PRO A N 1
ATOM 933 C CA . PRO A 1 120 ? 10.160 -4.349 -15.028 1.00 96.88 120 PRO A CA 1
ATOM 934 C C . PRO A 1 120 ? 11.258 -4.665 -14.006 1.00 96.88 120 PRO A C 1
ATOM 936 O O . PRO A 1 120 ? 11.057 -5.414 -13.048 1.00 96.88 120 PRO A O 1
ATOM 939 N N . LEU A 1 121 ? 12.427 -4.055 -14.188 1.00 95.75 121 LEU A N 1
ATOM 940 C CA . LEU A 1 121 ? 13.550 -4.186 -13.274 1.00 95.75 121 LEU A CA 1
ATOM 941 C C . LEU A 1 121 ? 13.294 -3.350 -12.015 1.00 95.75 121 LEU A C 1
ATOM 943 O O . LEU A 1 121 ? 13.343 -2.118 -12.032 1.00 95.75 121 LEU A O 1
ATOM 947 N N . ILE A 1 122 ? 13.027 -4.039 -10.909 1.00 95.69 122 ILE A N 1
ATOM 948 C CA . ILE A 1 122 ? 12.789 -3.448 -9.590 1.00 95.69 122 ILE A CA 1
ATOM 949 C C . ILE A 1 122 ? 13.561 -4.222 -8.515 1.00 95.69 122 ILE A C 1
ATOM 951 O O . ILE A 1 122 ? 13.847 -5.409 -8.697 1.00 95.69 122 ILE A O 1
ATOM 955 N N . PRO A 1 123 ? 13.892 -3.600 -7.371 1.00 94.81 123 PRO A N 1
ATOM 956 C CA . PRO A 1 123 ? 14.510 -4.305 -6.253 1.00 94.81 123 PRO A CA 1
ATOM 957 C C . PRO A 1 123 ? 13.463 -5.170 -5.529 1.00 94.81 123 PRO A C 1
ATOM 959 O O . PRO A 1 123 ? 12.898 -4.762 -4.518 1.00 94.81 123 PRO A O 1
ATOM 962 N N . VAL A 1 124 ? 13.184 -6.361 -6.075 1.00 96.25 124 VAL A N 1
ATOM 963 C CA . VAL A 1 124 ? 12.037 -7.220 -5.711 1.00 96.25 124 VAL A CA 1
ATOM 964 C C . VAL A 1 124 ? 11.907 -7.437 -4.204 1.00 96.25 124 VAL A C 1
ATOM 966 O O . VAL A 1 124 ? 10.841 -7.178 -3.654 1.00 96.25 124 VAL A O 1
ATOM 969 N N . PHE A 1 125 ? 12.979 -7.859 -3.526 1.00 96.50 125 PHE A N 1
ATOM 970 C CA . PHE A 1 125 ? 12.931 -8.151 -2.089 1.00 96.50 125 PHE A CA 1
ATOM 971 C C . PHE A 1 125 ? 12.490 -6.935 -1.266 1.00 96.50 125 PHE A C 1
ATOM 973 O O . PHE A 1 125 ? 11.538 -7.018 -0.491 1.00 96.50 125 PHE A O 1
ATOM 980 N N . THR A 1 126 ? 13.142 -5.784 -1.464 1.00 97.19 126 THR A N 1
ATOM 981 C CA . THR A 1 126 ? 12.807 -4.579 -0.700 1.00 97.19 126 THR A CA 1
ATOM 982 C C . THR A 1 126 ? 11.468 -3.996 -1.131 1.00 97.19 126 THR A C 1
ATOM 984 O O . THR A 1 126 ? 10.740 -3.512 -0.278 1.00 97.19 126 THR A O 1
ATOM 987 N N . TYR A 1 127 ? 11.096 -4.095 -2.410 1.00 97.56 127 TYR A N 1
ATOM 988 C CA . TYR A 1 127 ? 9.784 -3.667 -2.896 1.00 97.56 127 TYR A CA 1
ATOM 989 C C . TYR A 1 127 ? 8.647 -4.447 -2.230 1.00 97.56 127 TYR A C 1
ATOM 991 O O . TYR A 1 127 ? 7.756 -3.842 -1.642 1.00 97.56 127 TYR A O 1
ATOM 999 N N . VAL A 1 128 ? 8.694 -5.780 -2.281 1.00 97.81 128 VAL A N 1
ATOM 1000 C CA . VAL A 1 128 ? 7.649 -6.646 -1.722 1.00 97.81 128 VAL A CA 1
ATOM 1001 C C . VAL A 1 128 ? 7.524 -6.436 -0.211 1.00 97.81 128 VAL A C 1
ATOM 1003 O O . VAL A 1 128 ? 6.412 -6.287 0.296 1.00 97.81 128 VAL A O 1
ATOM 1006 N N . LEU A 1 129 ? 8.653 -6.345 0.501 1.00 97.69 129 LEU A N 1
ATOM 1007 C CA . LEU A 1 129 ? 8.653 -6.067 1.937 1.00 97.69 129 LEU A CA 1
ATOM 1008 C C . LEU A 1 129 ? 8.047 -4.690 2.248 1.00 97.69 129 LEU A C 1
ATOM 1010 O O . LEU A 1 129 ? 7.202 -4.579 3.134 1.00 97.69 129 LEU A O 1
ATOM 1014 N N . SER A 1 130 ? 8.433 -3.648 1.503 1.00 97.50 130 SER A N 1
ATOM 1015 C CA . SER A 1 130 ? 7.866 -2.308 1.667 1.00 97.50 130 SER A CA 1
ATOM 1016 C C . SER A 1 130 ? 6.359 -2.296 1.426 1.00 97.50 130 SER A C 1
ATOM 1018 O O . SER A 1 130 ? 5.643 -1.734 2.247 1.00 97.50 130 SER A O 1
ATOM 1020 N N . ILE A 1 131 ? 5.871 -2.954 0.367 1.00 96.31 131 ILE A N 1
ATOM 1021 C CA . ILE A 1 131 ? 4.436 -3.087 0.079 1.00 96.31 131 ILE A CA 1
ATOM 1022 C C . ILE A 1 131 ? 3.695 -3.758 1.238 1.00 96.31 131 ILE A C 1
ATOM 1024 O O . ILE A 1 131 ? 2.650 -3.262 1.654 1.00 96.31 131 ILE A O 1
ATOM 1028 N N . GLY A 1 132 ? 4.237 -4.846 1.788 1.00 97.88 132 GLY A N 1
ATOM 1029 C CA . GLY A 1 132 ? 3.637 -5.517 2.939 1.00 97.88 132 GLY A CA 1
ATOM 1030 C C . GLY A 1 132 ? 3.526 -4.605 4.160 1.00 97.88 132 GLY A C 1
ATOM 1031 O O . GLY A 1 132 ? 2.464 -4.513 4.767 1.00 97.88 132 GLY A O 1
ATOM 1032 N N . LEU A 1 133 ? 4.590 -3.869 4.490 1.00 97.94 133 LEU A N 1
ATOM 1033 C CA . LEU A 1 133 ? 4.613 -2.987 5.663 1.00 97.94 133 LEU A CA 1
ATOM 1034 C C . LEU A 1 133 ? 3.650 -1.800 5.540 1.00 97.94 133 LEU A C 1
ATOM 1036 O O . LEU A 1 133 ? 2.990 -1.438 6.515 1.00 97.94 133 LEU A O 1
ATOM 1040 N N . VAL A 1 134 ? 3.519 -1.202 4.353 1.00 98.38 134 VAL A N 1
ATOM 1041 C CA . VAL A 1 134 ? 2.626 -0.046 4.174 1.00 98.38 134 VAL A CA 1
ATOM 1042 C C . VAL A 1 134 ? 1.137 -0.407 4.236 1.00 98.38 134 VAL A C 1
ATOM 1044 O O . VAL A 1 134 ? 0.313 0.497 4.366 1.00 98.38 134 VAL A O 1
ATOM 1047 N N . HIS A 1 135 ? 0.766 -1.694 4.245 1.00 98.56 135 HIS A N 1
ATOM 1048 C CA . HIS A 1 135 ? -0.623 -2.098 4.505 1.00 98.56 135 HIS A CA 1
ATOM 1049 C C . HIS A 1 135 ? -1.080 -1.767 5.934 1.00 98.56 135 HIS A C 1
ATOM 1051 O O . HIS A 1 135 ? -2.272 -1.568 6.170 1.00 98.56 135 HIS A O 1
ATOM 1057 N N . ILE A 1 136 ? -0.150 -1.603 6.882 1.00 98.75 136 ILE A N 1
ATOM 1058 C CA . ILE A 1 136 ? -0.468 -1.038 8.200 1.00 98.75 136 ILE A CA 1
ATOM 1059 C C . ILE A 1 136 ? -0.986 0.395 8.038 1.00 98.75 136 ILE A C 1
ATOM 1061 O O . ILE A 1 136 ? -2.013 0.746 8.612 1.00 98.75 136 ILE A O 1
ATOM 1065 N N . LEU A 1 137 ? -0.333 1.208 7.200 1.00 98.69 137 LEU A N 1
ATOM 1066 C CA . LEU A 1 137 ? -0.782 2.573 6.918 1.00 98.69 137 LEU A CA 1
ATOM 1067 C C . LEU A 1 137 ? -2.125 2.583 6.183 1.00 98.69 137 LEU A C 1
ATOM 1069 O O . LEU A 1 137 ? -2.999 3.362 6.550 1.00 98.69 137 LEU A O 1
ATOM 1073 N N . PHE A 1 138 ? -2.332 1.683 5.215 1.00 98.81 138 PHE A N 1
ATOM 1074 C CA . PHE A 1 138 ? -3.644 1.496 4.585 1.00 98.81 138 PHE A CA 1
ATOM 1075 C C . PHE A 1 138 ? -4.742 1.244 5.631 1.00 98.81 138 PHE A C 1
ATOM 1077 O O . PHE A 1 138 ? -5.771 1.928 5.641 1.00 98.81 138 PHE A O 1
ATOM 1084 N N . SER A 1 139 ? -4.514 0.292 6.540 1.00 98.69 139 SER A N 1
ATOM 1085 C CA . SER A 1 139 ? -5.508 -0.065 7.549 1.00 98.69 139 SER A CA 1
ATOM 1086 C C . SER A 1 139 ? -5.736 1.050 8.565 1.00 98.69 139 SER A C 1
ATOM 1088 O O . SER A 1 139 ? -6.874 1.245 8.981 1.00 98.69 139 SER A O 1
ATOM 1090 N N . LEU A 1 140 ? -4.696 1.790 8.957 1.00 98.75 140 LEU A N 1
ATOM 1091 C CA . LEU A 1 140 ? -4.826 2.940 9.85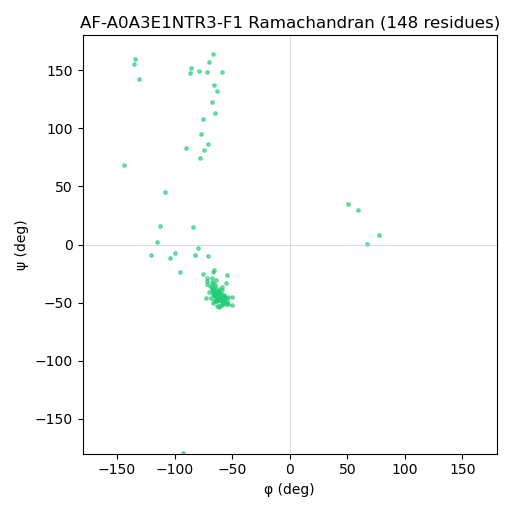6 1.00 98.75 140 LEU A CA 1
ATOM 1092 C C . LEU A 1 140 ? -5.602 4.089 9.202 1.00 98.75 140 LEU A C 1
ATOM 1094 O O . LEU A 1 140 ? -6.443 4.700 9.856 1.00 98.75 140 LEU A O 1
ATOM 1098 N N . GLY A 1 141 ? -5.376 4.354 7.911 1.00 98.62 141 GLY A N 1
ATOM 1099 C CA . GLY A 1 141 ? -6.157 5.337 7.155 1.00 98.62 141 GLY A CA 1
ATOM 1100 C C . GLY A 1 141 ? -7.633 4.945 7.049 1.00 98.62 141 GLY A C 1
ATOM 1101 O O . GLY A 1 141 ? -8.512 5.779 7.251 1.00 98.62 141 GLY A O 1
ATOM 1102 N N . THR A 1 142 ? -7.906 3.659 6.817 1.00 98.56 142 THR A N 1
ATOM 1103 C CA . THR A 1 142 ? -9.272 3.108 6.796 1.00 98.56 142 THR A CA 1
ATOM 1104 C C . THR A 1 142 ? -9.941 3.228 8.172 1.00 98.56 142 THR A C 1
ATOM 1106 O O . THR A 1 142 ? -11.066 3.714 8.278 1.00 98.56 142 THR A O 1
ATOM 1109 N N . TYR A 1 143 ? -9.229 2.845 9.237 1.00 98.50 143 TYR A N 1
ATOM 1110 C CA . TYR A 1 143 ? -9.678 2.978 10.624 1.00 98.50 143 TYR A CA 1
ATOM 1111 C C . TYR A 1 143 ? -10.019 4.419 10.988 1.00 98.50 143 TYR A C 1
ATOM 1113 O O . TYR A 1 143 ? -11.064 4.648 11.586 1.00 98.50 143 TYR A O 1
ATOM 1121 N N . LEU A 1 144 ? -9.177 5.384 10.606 1.00 98.38 144 LEU A N 1
ATOM 1122 C CA . LEU A 1 144 ? -9.415 6.792 10.906 1.00 98.38 144 LEU A CA 1
ATOM 1123 C C . LEU A 1 144 ? -10.763 7.245 10.337 1.00 98.38 144 LEU A C 1
ATOM 1125 O O . LEU A 1 144 ? -11.568 7.823 11.062 1.00 98.38 144 LEU A O 1
ATOM 1129 N N . VAL A 1 145 ? -11.042 6.917 9.074 1.00 98.19 145 VAL A N 1
ATOM 1130 C CA . VAL A 1 145 ? -12.329 7.239 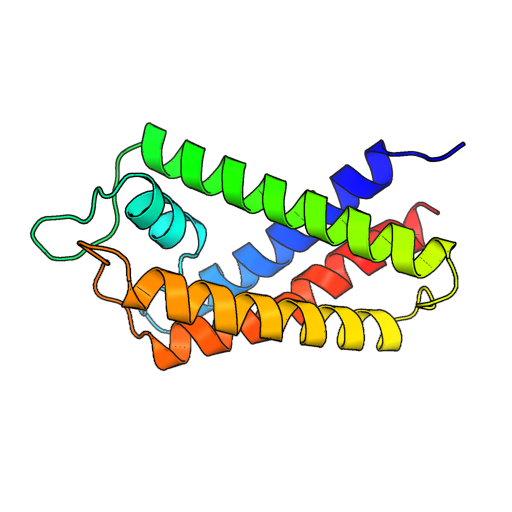8.444 1.00 98.19 145 VAL A CA 1
ATOM 1131 C C . VAL A 1 145 ? -13.487 6.561 9.173 1.00 98.19 145 VAL A C 1
ATOM 1133 O O . VAL A 1 145 ? -14.463 7.229 9.505 1.00 98.19 145 VAL A O 1
ATOM 1136 N N . PHE A 1 146 ? -13.381 5.265 9.477 1.00 97.00 146 PHE A N 1
ATOM 1137 C CA . PHE A 1 146 ? -14.424 4.565 10.229 1.00 97.00 146 PHE A CA 1
ATOM 1138 C C . PHE A 1 146 ? -14.656 5.168 11.615 1.00 97.00 146 PHE A C 1
ATOM 1140 O O . PHE A 1 146 ? -15.802 5.389 11.971 1.00 97.00 146 PHE A O 1
ATOM 1147 N N . SER A 1 147 ? -13.600 5.507 12.354 1.00 96.31 147 SER A N 1
ATOM 1148 C CA . SER A 1 147 ? -13.701 6.077 13.704 1.00 96.31 147 SER A CA 1
ATOM 1149 C C . SER A 1 147 ? -14.317 7.478 13.754 1.00 96.31 147 SER A C 1
ATOM 1151 O O . SER A 1 147 ? -14.806 7.891 14.799 1.00 96.31 147 SER A O 1
ATOM 1153 N N . LEU A 1 148 ? -14.258 8.223 12.646 1.00 95.75 148 LEU A N 1
ATOM 1154 C CA . LEU A 1 148 ? -14.771 9.591 12.556 1.00 95.75 148 LEU A CA 1
ATOM 1155 C C . LEU A 1 148 ? -16.190 9.659 11.986 1.00 95.75 148 LEU A C 1
ATOM 1157 O O . LEU A 1 148 ? -16.873 10.662 12.180 1.00 95.75 148 LEU A O 1
ATOM 1161 N N . MET A 1 149 ? -16.601 8.647 11.219 1.00 91.31 149 MET A N 1
ATOM 1162 C CA . MET A 1 149 ? -17.816 8.700 10.402 1.00 91.31 149 MET A CA 1
ATOM 1163 C C . MET A 1 149 ? -18.856 7.623 10.750 1.00 91.31 149 MET A C 1
ATOM 1165 O O . MET A 1 149 ? -19.972 7.703 10.233 1.00 91.31 149 MET A O 1
ATOM 1169 N N . TYR A 1 150 ? -18.518 6.645 11.596 1.00 84.62 150 TYR A N 1
ATOM 1170 C CA . TYR A 1 150 ? -19.449 5.677 12.189 1.00 84.62 150 TYR A CA 1
ATOM 1171 C C . TYR A 1 150 ? -19.518 5.845 13.704 1.00 84.62 150 TYR A C 1
ATOM 1173 O O . TYR A 1 150 ? -20.636 5.665 14.235 1.00 84.62 150 TYR A O 1
#

pLDDT: mean 96.78, std 4.96, range [50.81, 98.81]